Protein AF-X1S5M5-F1 (afdb_monomer_lite)

Secondary structure (DSSP, 8-state):
---HHHHHHHTT-SEEEE-TTSS-EEEE-SSHHHHHHHHHHHHHTSSS---------

Radius of gyration: 10.88 Å; chains: 1; bounding box: 25×22×28 Å

InterPro domains:
  IPR013750 GHMP kinase, C-terminal domain [PF08544] (2-46)
  IPR036554 GHMP kinase, C-terminal domain superfamily [G3DSA:3.30.70.890] (1-57)
  IPR036554 GHMP 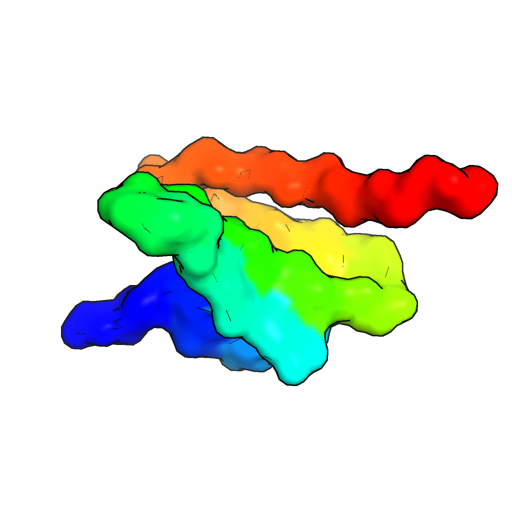kinase, C-terminal domain superfamily [SSF55060] (2-47)

Foldseek 3Di:
DCQVQNLLVVLAFPGKDDDDPDSDMDGHHPDPVSLVVSQVVVVVVVPDDDDDDDDPD

pLDDT: mean 91.2, std 9.66, range [46.72, 97.75]

Sequence (57 aa):
MRELKELLVAYGALGSLMSGSGPTVFGIFTNKKDALKAEERIKSEGKWSVFSAHSID

Organism: NCBI:txid412755

Structure (mmCIF, N/CA/C/O backbone):
data_AF-X1S5M5-F1
#
_entry.id   AF-X1S5M5-F1
#
loop_
_atom_site.group_PDB
_atom_site.id
_atom_site.type_symbol
_atom_site.label_atom_id
_atom_site.label_alt_id
_atom_site.label_comp_id
_atom_site.label_asym_id
_atom_site.label_entity_id
_atom_site.label_seq_id
_atom_site.pdbx_PDB_ins_code
_atom_site.Cartn_x
_atom_site.Cartn_y
_atom_site.Cartn_z
_atom_site.occupancy
_atom_site.B_iso_or_equiv
_atom_site.auth_seq_id
_atom_site.auth_comp_id
_atom_site.auth_asym_id
_atom_site.auth_atom_id
_atom_site.pdbx_PDB_model_num
ATOM 1 N N . MET A 1 1 ? -0.841 -13.973 12.475 1.00 46.72 1 MET A N 1
ATOM 2 C CA . MET A 1 1 ? -1.021 -12.572 12.036 1.00 46.72 1 MET A CA 1
ATOM 3 C C . MET A 1 1 ? -0.619 -12.529 10.578 1.00 46.72 1 MET A C 1
ATOM 5 O O . MET A 1 1 ? 0.506 -12.911 10.309 1.00 46.72 1 MET A O 1
ATOM 9 N N . ARG A 1 2 ? -1.517 -12.176 9.651 1.00 58.25 2 ARG A N 1
ATOM 10 C CA . ARG A 1 2 ? -1.119 -11.993 8.247 1.00 58.25 2 ARG A CA 1
ATOM 11 C C . ARG A 1 2 ? -0.292 -10.718 8.182 1.00 58.25 2 ARG A C 1
ATOM 13 O O . ARG A 1 2 ? -0.801 -9.659 8.552 1.00 58.25 2 ARG A O 1
ATOM 20 N N . GLU A 1 3 ? 0.987 -10.823 7.845 1.00 83.50 3 GLU A N 1
ATOM 21 C CA . GLU A 1 3 ? 1.854 -9.650 7.728 1.00 83.50 3 GLU A CA 1
ATOM 22 C C . GLU A 1 3 ? 1.333 -8.773 6.575 1.00 83.50 3 GLU A C 1
ATOM 24 O O . GLU A 1 3 ? 0.891 -9.302 5.558 1.00 83.50 3 GLU A O 1
ATOM 29 N N . LEU A 1 4 ? 1.377 -7.436 6.685 1.00 91.00 4 LEU A N 1
ATOM 30 C CA . LEU A 1 4 ? 0.935 -6.510 5.617 1.00 91.00 4 LEU A CA 1
ATOM 31 C C . LEU A 1 4 ? 1.567 -6.847 4.247 1.00 91.00 4 LEU A C 1
ATOM 33 O O . LEU A 1 4 ? 0.971 -6.608 3.199 1.00 91.00 4 LEU A O 1
ATOM 37 N N . LYS A 1 5 ? 2.741 -7.490 4.265 1.00 92.12 5 LYS A N 1
ATOM 38 C CA . LYS A 1 5 ? 3.381 -8.117 3.106 1.00 92.12 5 LYS A CA 1
ATOM 39 C C . LYS A 1 5 ? 2.475 -9.098 2.361 1.00 92.12 5 LYS A C 1
ATOM 41 O O . LYS A 1 5 ? 2.325 -8.979 1.146 1.00 92.12 5 LYS A O 1
ATOM 46 N N . GLU A 1 6 ? 1.895 -10.060 3.071 1.00 93.44 6 GLU A N 1
ATOM 47 C CA . GLU A 1 6 ? 1.018 -11.087 2.502 1.00 93.44 6 GLU A CA 1
ATOM 48 C C . GLU A 1 6 ? -0.256 -10.459 1.949 1.00 93.44 6 GLU A C 1
ATOM 50 O O . GLU A 1 6 ? -0.732 -10.854 0.890 1.00 93.44 6 GLU A O 1
ATOM 55 N N . LEU A 1 7 ? -0.780 -9.444 2.642 1.00 93.19 7 LEU A N 1
ATOM 56 C CA . LEU A 1 7 ? -1.967 -8.718 2.207 1.00 93.19 7 LEU A CA 1
ATOM 57 C C . LEU A 1 7 ? -1.724 -7.987 0.879 1.00 93.19 7 LEU A C 1
ATOM 59 O O . LEU A 1 7 ? -2.547 -8.071 -0.028 1.00 93.19 7 LEU A O 1
ATOM 63 N N . LEU A 1 8 ? -0.573 -7.323 0.734 1.00 95.75 8 LEU A N 1
ATOM 64 C CA . LEU A 1 8 ? -0.189 -6.655 -0.511 1.00 95.75 8 LEU A CA 1
ATOM 65 C C . LEU A 1 8 ? -0.081 -7.643 -1.679 1.00 95.75 8 LEU A C 1
ATOM 67 O O . LEU A 1 8 ? -0.609 -7.369 -2.755 1.00 95.75 8 LEU A O 1
ATOM 71 N N . VAL A 1 9 ? 0.543 -8.807 -1.464 1.00 95.69 9 VAL A N 1
ATOM 72 C CA . VAL A 1 9 ? 0.640 -9.862 -2.491 1.00 95.69 9 VAL A CA 1
ATOM 73 C C . VAL A 1 9 ? -0.741 -10.437 -2.818 1.00 95.69 9 VAL A C 1
ATOM 75 O O . VAL A 1 9 ? -1.083 -10.579 -3.990 1.00 95.69 9 VAL A O 1
ATOM 78 N N . ALA A 1 10 ? -1.586 -10.678 -1.811 1.00 95.19 10 ALA A N 1
ATOM 79 C CA . ALA A 1 10 ? -2.964 -11.132 -2.007 1.00 95.19 10 ALA A CA 1
ATOM 80 C C . ALA A 1 10 ? -3.827 -10.118 -2.782 1.00 95.19 10 ALA A C 1
ATOM 82 O O . ALA A 1 10 ? -4.780 -10.507 -3.457 1.00 95.19 10 ALA A O 1
ATOM 83 N N . TYR A 1 11 ? -3.487 -8.828 -2.719 1.00 94.75 11 TYR A N 1
ATOM 84 C CA . TYR A 1 11 ? -4.122 -7.765 -3.502 1.00 94.75 11 TYR A CA 1
ATOM 85 C C . TYR A 1 11 ? -3.443 -7.479 -4.848 1.00 94.75 11 TYR A C 1
ATOM 87 O O . TYR A 1 11 ? -3.840 -6.536 -5.531 1.00 94.75 11 TYR A O 1
ATOM 95 N N . GLY A 1 12 ? -2.493 -8.315 -5.276 1.00 95.81 12 GLY A N 1
ATOM 96 C CA . GLY A 1 12 ? -1.932 -8.282 -6.628 1.00 95.81 12 GLY A CA 1
ATOM 97 C C . GLY A 1 12 ? -0.569 -7.605 -6.749 1.00 95.81 12 GLY A C 1
ATOM 98 O O . GLY A 1 12 ? -0.144 -7.310 -7.866 1.00 95.81 12 GLY A O 1
ATOM 99 N N . ALA A 1 13 ? 0.131 -7.355 -5.638 1.00 97.25 13 ALA A N 1
ATOM 100 C CA . ALA A 1 13 ? 1.528 -6.948 -5.711 1.00 97.25 13 ALA A CA 1
ATOM 101 C C . ALA A 1 13 ? 2.381 -8.103 -6.269 1.00 97.25 13 ALA A C 1
ATOM 103 O O . ALA A 1 13 ? 2.235 -9.248 -5.845 1.00 97.25 13 ALA A O 1
ATOM 104 N N . LEU A 1 14 ? 3.319 -7.792 -7.167 1.00 96.94 14 LEU A N 1
ATOM 105 C CA . LEU A 1 14 ? 4.348 -8.725 -7.650 1.00 96.94 14 LEU A CA 1
ATOM 106 C C . LEU A 1 14 ? 5.218 -9.259 -6.510 1.00 96.94 14 LEU A C 1
ATOM 108 O O . LEU A 1 14 ? 5.726 -10.374 -6.556 1.00 96.94 14 LEU A O 1
ATOM 112 N N . GLY A 1 15 ? 5.404 -8.425 -5.497 1.00 95.44 15 GLY A N 1
ATOM 113 C CA . GLY A 1 15 ? 6.138 -8.734 -4.292 1.00 95.44 15 GLY A CA 1
ATOM 114 C C . GLY A 1 15 ? 5.964 -7.610 -3.288 1.00 95.44 15 GLY A C 1
ATOM 115 O O . GLY A 1 15 ? 5.527 -6.503 -3.626 1.00 95.44 15 GLY A O 1
ATOM 116 N N . SER A 1 16 ? 6.306 -7.906 -2.043 1.00 95.00 16 SER A N 1
ATOM 117 C CA . SER A 1 16 ? 6.257 -6.942 -0.958 1.00 95.00 16 SER A CA 1
ATOM 118 C C . SER A 1 16 ? 7.471 -7.074 -0.049 1.00 95.00 16 SER A C 1
ATOM 120 O O . SER A 1 16 ? 8.050 -8.150 0.107 1.00 95.00 16 SER A O 1
ATOM 122 N N . LEU A 1 17 ? 7.885 -5.954 0.540 1.00 92.19 17 LEU A N 1
ATOM 123 C CA . LEU A 1 17 ? 9.079 -5.884 1.374 1.00 92.19 17 LEU A CA 1
ATOM 124 C C . LEU A 1 17 ? 8.885 -4.879 2.506 1.00 92.19 17 LEU A C 1
ATOM 126 O O . LEU A 1 17 ? 8.306 -3.816 2.313 1.00 92.19 17 LEU A O 1
ATOM 130 N N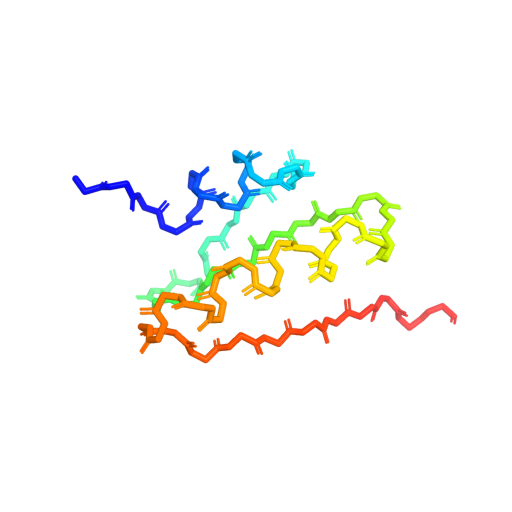 . MET A 1 18 ? 9.376 -5.227 3.693 1.00 91.62 18 MET A N 1
ATOM 131 C CA . MET A 1 18 ? 9.412 -4.318 4.835 1.00 91.62 18 MET A CA 1
ATOM 132 C C . MET A 1 18 ? 10.686 -3.483 4.772 1.00 91.62 18 MET A C 1
ATOM 134 O O . MET A 1 18 ? 11.761 -4.013 4.501 1.00 91.62 18 MET A O 1
ATOM 138 N N . SER A 1 19 ? 10.556 -2.184 5.010 1.00 84.06 19 SER A N 1
ATOM 139 C CA . SER A 1 19 ? 11.661 -1.237 4.963 1.00 84.06 19 SER A CA 1
ATOM 140 C C . SER A 1 19 ? 12.448 -1.238 6.272 1.00 84.06 19 SER A C 1
ATOM 142 O O . SER A 1 19 ? 11.994 -0.678 7.272 1.00 84.06 19 SER A O 1
ATOM 144 N N . GLY A 1 20 ? 13.653 -1.810 6.259 1.00 81.69 20 GLY A N 1
ATOM 145 C CA . GLY A 1 20 ? 14.543 -1.818 7.425 1.00 81.69 20 GLY A CA 1
ATOM 146 C C . GLY A 1 20 ? 13.923 -2.527 8.635 1.00 81.69 20 GLY A C 1
ATOM 147 O O . GLY A 1 20 ? 13.389 -3.624 8.500 1.00 81.69 20 GLY A O 1
ATOM 148 N N . SER A 1 21 ? 14.005 -1.902 9.816 1.00 79.12 21 SER A N 1
ATOM 149 C CA . SER A 1 21 ? 13.428 -2.402 11.078 1.00 79.12 21 SER A CA 1
ATOM 150 C C . SER A 1 21 ? 12.026 -1.859 11.394 1.00 79.12 21 SER A C 1
ATOM 152 O O . SER A 1 21 ? 11.445 -2.224 12.415 1.00 79.12 21 SER A O 1
ATOM 154 N N . GLY A 1 22 ? 11.499 -0.948 10.570 1.00 72.06 22 GLY A N 1
ATOM 155 C CA . GLY A 1 22 ? 10.230 -0.264 10.824 1.00 72.06 22 GLY A CA 1
ATOM 156 C C . GLY A 1 22 ? 8.999 -1.036 10.330 1.00 72.06 22 GLY A C 1
ATOM 157 O O . GLY A 1 22 ? 9.130 -2.003 9.584 1.00 72.06 22 GLY A O 1
ATOM 158 N N . PRO A 1 23 ? 7.776 -0.580 10.669 1.00 87.38 23 PRO A N 1
ATOM 159 C CA . PRO A 1 23 ? 6.528 -1.229 10.254 1.00 87.38 23 PRO A CA 1
ATOM 160 C C . PRO A 1 23 ? 6.141 -0.942 8.791 1.00 87.38 23 PRO A C 1
ATOM 162 O O . PRO A 1 23 ? 5.095 -1.398 8.329 1.00 87.38 23 PRO A O 1
ATOM 165 N N . THR A 1 24 ? 6.940 -0.154 8.064 1.00 92.25 24 THR A N 1
ATOM 166 C CA . THR A 1 24 ? 6.642 0.256 6.689 1.00 92.25 24 THR A CA 1
ATOM 167 C C . THR A 1 24 ? 6.825 -0.917 5.739 1.00 92.25 24 THR A C 1
ATOM 169 O O . THR A 1 24 ? 7.906 -1.501 5.675 1.00 92.25 24 THR A O 1
ATOM 172 N N . VAL A 1 25 ? 5.791 -1.232 4.962 1.00 94.56 25 VAL A N 1
ATOM 173 C CA . VAL A 1 25 ? 5.832 -2.274 3.934 1.00 94.56 25 VAL A CA 1
ATOM 174 C C . VAL A 1 25 ? 5.487 -1.670 2.582 1.00 94.56 25 VAL A C 1
ATOM 176 O O . VAL A 1 25 ? 4.501 -0.949 2.449 1.00 94.56 25 VAL A O 1
ATOM 179 N N . PHE A 1 26 ? 6.291 -1.995 1.578 1.00 94.81 26 PHE A N 1
ATOM 180 C CA . PHE A 1 26 ? 6.058 -1.646 0.186 1.00 94.81 26 PHE A CA 1
ATOM 181 C C . PHE A 1 26 ? 5.490 -2.841 -0.569 1.00 94.81 26 PHE A C 1
ATOM 183 O O . PHE A 1 26 ? 5.869 -3.980 -0.301 1.00 94.81 26 PHE A O 1
ATOM 190 N N . GLY A 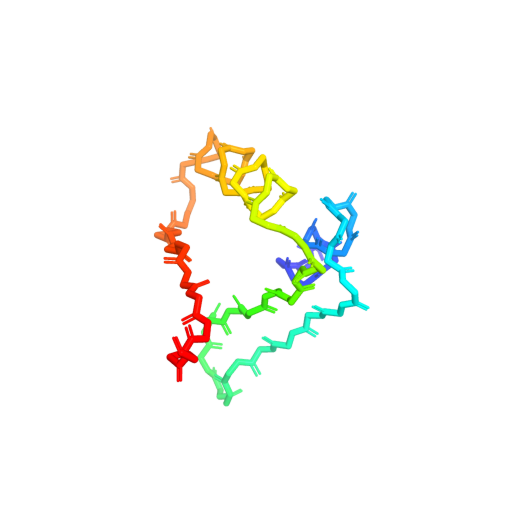1 27 ? 4.612 -2.573 -1.533 1.00 95.69 27 GLY A N 1
ATOM 191 C CA . GLY A 1 27 ? 4.160 -3.537 -2.531 1.00 95.69 27 GLY A CA 1
ATOM 192 C C . GLY A 1 27 ? 4.380 -2.959 -3.922 1.00 95.69 27 GLY A C 1
ATOM 193 O O . GLY A 1 27 ? 4.056 -1.796 -4.156 1.00 95.69 27 GLY A O 1
ATOM 194 N N . ILE A 1 28 ? 4.947 -3.753 -4.828 1.00 96.88 28 ILE A N 1
ATOM 195 C CA . ILE A 1 28 ? 5.195 -3.334 -6.213 1.00 96.88 28 ILE A CA 1
ATOM 196 C C . ILE A 1 28 ? 4.101 -3.893 -7.111 1.00 96.88 28 ILE A C 1
ATOM 198 O O . ILE A 1 28 ? 3.830 -5.089 -7.086 1.00 96.88 28 ILE A O 1
ATOM 202 N N . PHE A 1 29 ? 3.500 -3.038 -7.930 1.00 97.19 29 PHE A N 1
ATOM 203 C CA . PHE A 1 29 ? 2.432 -3.405 -8.856 1.00 97.19 29 PHE A CA 1
ATOM 204 C C . PHE A 1 29 ? 2.854 -3.087 -10.288 1.00 97.19 29 PHE A C 1
ATOM 206 O O . PHE A 1 29 ? 3.543 -2.100 -10.532 1.00 97.19 29 PHE A O 1
ATOM 213 N N . THR A 1 30 ? 2.407 -3.901 -11.244 1.00 95.62 30 THR A N 1
ATOM 214 C CA . THR A 1 30 ? 2.687 -3.691 -12.676 1.00 95.62 30 THR A CA 1
ATOM 215 C C . THR A 1 30 ? 1.924 -2.514 -13.267 1.00 95.62 30 THR A C 1
ATOM 217 O O . THR A 1 30 ? 2.316 -1.983 -14.301 1.00 95.62 30 THR A O 1
ATOM 220 N N . ASN A 1 31 ? 0.806 -2.125 -12.653 1.00 94.94 31 ASN A N 1
ATOM 221 C CA . ASN A 1 31 ? -0.049 -1.070 -13.167 1.00 94.94 31 ASN A CA 1
ATOM 222 C C . ASN A 1 31 ? -0.697 -0.256 -12.041 1.00 94.94 31 ASN A C 1
ATOM 224 O O . ASN A 1 31 ? -1.005 -0.759 -10.959 1.00 94.94 31 ASN A O 1
ATOM 228 N N . LYS A 1 32 ? -0.953 1.020 -12.344 1.00 95.56 32 LYS A N 1
ATOM 229 C CA . LYS A 1 32 ? -1.553 1.990 -11.418 1.00 95.56 32 LYS A CA 1
ATOM 230 C C . LYS A 1 32 ? 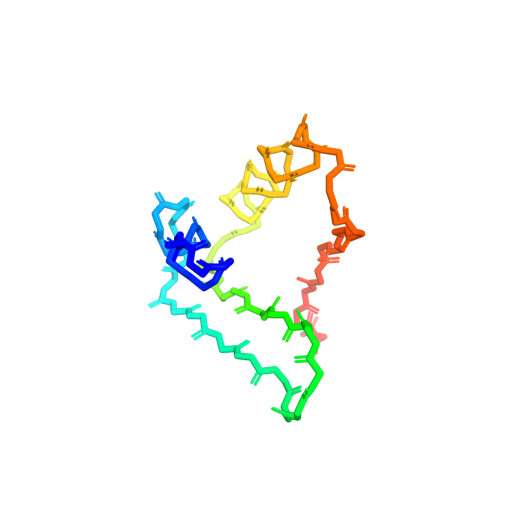-2.933 1.560 -10.916 1.00 95.56 32 LYS A C 1
ATOM 232 O O . LYS A 1 32 ? -3.263 1.809 -9.763 1.00 95.56 32 LYS A O 1
ATOM 237 N N . LYS A 1 33 ? -3.749 0.927 -11.766 1.00 96.75 33 LYS A N 1
ATOM 238 C CA . LYS A 1 33 ? -5.125 0.548 -11.415 1.00 96.75 33 LYS A CA 1
ATOM 239 C C . LYS A 1 33 ? -5.149 -0.464 -10.271 1.00 96.75 33 LYS A C 1
ATOM 241 O O . LYS A 1 33 ? -5.959 -0.320 -9.362 1.00 96.75 33 LYS A O 1
ATOM 246 N N . ASP A 1 34 ? -4.273 -1.461 -10.302 1.00 96.94 34 ASP A N 1
ATOM 247 C CA . ASP A 1 34 ? -4.224 -2.482 -9.256 1.00 96.94 34 ASP A CA 1
ATOM 248 C C . ASP A 1 34 ? -3.584 -1.954 -7.967 1.00 96.94 34 ASP A C 1
ATOM 250 O O . ASP A 1 34 ? -4.098 -2.245 -6.887 1.00 96.94 34 ASP A O 1
ATOM 254 N N . ALA A 1 35 ? -2.584 -1.069 -8.068 1.00 97.56 35 ALA A N 1
ATOM 255 C CA . ALA A 1 35 ? -2.040 -0.363 -6.906 1.00 97.56 35 ALA A CA 1
ATOM 256 C C . ALA A 1 35 ? -3.117 0.456 -6.165 1.00 97.56 35 ALA A C 1
ATOM 258 O O . ALA A 1 35 ? -3.240 0.355 -4.946 1.00 97.56 35 ALA A O 1
ATOM 259 N N . LEU A 1 36 ? -3.944 1.214 -6.898 1.00 97.75 36 LEU A N 1
ATOM 260 C CA . LEU A 1 36 ? -5.021 2.026 -6.313 1.0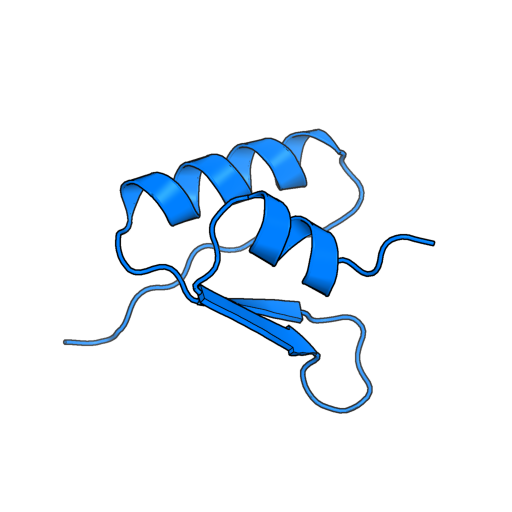0 97.75 36 LEU A CA 1
ATOM 261 C C . LEU A 1 36 ? -6.131 1.170 -5.680 1.00 97.75 36 LEU A C 1
ATOM 263 O O . LEU A 1 36 ? -6.647 1.517 -4.621 1.00 97.75 36 LEU A O 1
ATOM 267 N N . LYS A 1 37 ? -6.485 0.024 -6.279 1.00 97.50 37 LYS A N 1
ATOM 268 C CA . LYS A 1 37 ? -7.440 -0.916 -5.658 1.00 97.50 37 LYS A CA 1
ATOM 269 C C . LYS A 1 37 ? -6.900 -1.492 -4.350 1.00 97.50 37 LYS A C 1
ATOM 271 O O . LYS A 1 37 ? -7.661 -1.661 -3.399 1.00 97.50 37 LYS A O 1
ATOM 276 N N . ALA A 1 38 ? -5.615 -1.846 -4.311 1.00 96.94 38 ALA A N 1
ATOM 277 C CA . ALA A 1 38 ? -4.983 -2.343 -3.095 1.00 96.94 38 ALA A CA 1
ATOM 278 C C . ALA A 1 38 ? -4.956 -1.251 -2.016 1.00 96.94 38 ALA A C 1
ATOM 280 O O . ALA A 1 38 ? -5.297 -1.521 -0.866 1.00 96.94 38 ALA A O 1
ATOM 281 N N . GLU A 1 39 ? -4.635 -0.013 -2.396 1.00 97.12 39 GLU A N 1
ATOM 282 C CA . GLU A 1 39 ? -4.693 1.146 -1.507 1.00 97.12 39 GLU A CA 1
ATOM 283 C C . GLU A 1 39 ? -6.086 1.334 -0.897 1.00 97.12 39 GLU A C 1
ATOM 285 O O . GLU A 1 39 ? -6.194 1.443 0.322 1.00 97.12 39 GLU A O 1
ATOM 290 N N . GLU A 1 40 ? -7.148 1.327 -1.706 1.00 97.25 40 GLU A N 1
ATOM 291 C CA . GLU A 1 40 ? -8.527 1.489 -1.227 1.00 97.25 40 GLU A CA 1
ATOM 292 C C . GLU A 1 40 ? -8.905 0.398 -0.213 1.00 97.25 40 GLU A C 1
ATOM 294 O O . GLU A 1 40 ? -9.409 0.696 0.874 1.00 97.25 40 GLU A O 1
ATOM 299 N N . ARG A 1 41 ? -8.583 -0.866 -0.523 1.00 95.31 41 ARG A N 1
ATOM 300 C CA . ARG A 1 41 ? -8.841 -2.003 0.373 1.00 95.31 41 ARG A CA 1
ATOM 301 C C . ARG A 1 41 ? -8.099 -1.863 1.697 1.00 95.31 41 ARG A C 1
ATOM 303 O O . ARG A 1 41 ? -8.706 -2.046 2.747 1.00 95.31 41 ARG A O 1
ATOM 310 N N . ILE A 1 42 ? -6.817 -1.504 1.667 1.00 94.38 42 ILE A N 1
ATOM 311 C CA . ILE A 1 42 ? -6.001 -1.377 2.884 1.00 94.38 42 ILE A CA 1
ATOM 312 C C . ILE A 1 42 ? -6.439 -0.154 3.703 1.00 94.38 42 ILE A C 1
ATOM 314 O O . ILE A 1 42 ? -6.557 -0.251 4.925 1.00 94.38 42 ILE A O 1
ATOM 318 N N . LYS A 1 43 ? -6.750 0.977 3.054 1.00 95.50 43 LYS A N 1
ATOM 319 C CA . LYS A 1 43 ? -7.289 2.172 3.726 1.00 95.50 43 LYS A CA 1
ATOM 320 C C . LYS A 1 43 ? -8.608 1.879 4.437 1.00 95.50 43 LYS A C 1
ATOM 322 O O . LYS A 1 43 ? -8.806 2.373 5.544 1.00 95.50 43 LYS A O 1
ATOM 327 N N . SER A 1 44 ? -9.472 1.048 3.847 1.00 94.75 44 SER A N 1
ATOM 328 C CA . SER A 1 44 ? -10.755 0.669 4.455 1.00 94.75 44 SER A CA 1
ATOM 329 C C . SER A 1 44 ? -10.613 -0.082 5.785 1.00 94.75 44 SER A C 1
ATOM 331 O O . SER A 1 44 ? -11.536 -0.061 6.595 1.00 94.75 44 SER A O 1
ATOM 333 N N . GLU A 1 45 ? -9.450 -0.687 6.062 1.00 91.50 45 GLU A N 1
ATOM 334 C CA . GLU A 1 45 ? -9.191 -1.322 7.358 1.00 91.50 45 GLU A CA 1
ATOM 335 C C . GLU A 1 45 ? -8.910 -0.314 8.482 1.00 91.50 45 GLU A C 1
ATOM 337 O O . GLU A 1 45 ? -8.959 -0.692 9.652 1.00 91.50 45 GLU A O 1
ATOM 342 N N . GLY A 1 46 ? -8.584 0.944 8.159 1.00 92.31 46 GLY A N 1
ATOM 343 C CA . GLY A 1 46 ? -8.372 2.020 9.136 1.00 92.31 46 GLY A CA 1
ATOM 344 C C . GLY A 1 46 ? -7.153 1.855 10.056 1.00 92.31 46 GLY A C 1
ATOM 345 O O . GLY A 1 46 ? -7.026 2.588 11.031 1.00 92.31 46 GLY A O 1
ATOM 346 N N . LYS A 1 47 ? -6.257 0.898 9.776 1.00 92.12 47 LYS A N 1
ATOM 347 C CA . LYS A 1 47 ? -5.101 0.562 10.635 1.00 92.12 47 LYS A CA 1
ATOM 348 C C . LYS A 1 47 ? -3.785 1.210 10.212 1.00 92.12 47 LYS A C 1
ATOM 350 O O . LYS A 1 47 ? -2.867 1.292 11.024 1.00 92.12 47 LYS A O 1
ATOM 355 N N . TRP A 1 48 ? -3.665 1.617 8.949 1.00 91.94 48 TRP A N 1
ATOM 356 C CA . TRP A 1 48 ? -2.401 2.064 8.365 1.00 91.94 48 TRP A CA 1
ATOM 357 C C . TRP A 1 48 ? -2.564 3.372 7.605 1.00 91.94 48 TRP A C 1
ATOM 359 O O . TRP A 1 48 ? -3.567 3.595 6.927 1.00 91.94 48 TRP A O 1
ATOM 369 N N . SER A 1 49 ? -1.522 4.195 7.647 1.00 94.06 49 SER A N 1
ATOM 370 C CA . SER A 1 49 ? -1.330 5.258 6.667 1.00 94.06 49 SER A CA 1
ATOM 371 C C . SER A 1 49 ? -0.861 4.631 5.355 1.00 94.06 49 SER A C 1
ATOM 373 O O . SER A 1 49 ? 0.164 3.949 5.330 1.00 94.06 49 SER A O 1
ATOM 375 N N . VAL A 1 50 ? -1.611 4.843 4.275 1.00 95.69 50 VAL A N 1
ATOM 376 C CA . VAL A 1 50 ? -1.343 4.235 2.963 1.00 95.69 50 VAL A CA 1
ATOM 377 C C . VAL A 1 50 ? -1.094 5.326 1.930 1.00 95.69 50 VAL A C 1
ATOM 379 O O . VAL A 1 50 ? -1.868 6.282 1.840 1.00 95.69 50 VAL A O 1
ATOM 382 N N . PHE A 1 51 ? -0.037 5.151 1.140 1.00 95.44 51 PHE A N 1
ATOM 383 C CA . PHE A 1 51 ? 0.401 6.101 0.124 1.00 95.44 51 PHE A CA 1
ATOM 384 C C . PHE A 1 51 ? 0.657 5.370 -1.195 1.00 95.44 51 PHE A C 1
ATOM 386 O O . PHE A 1 51 ? 1.431 4.412 -1.228 1.00 95.44 51 PHE A O 1
ATOM 393 N N . SER A 1 52 ? 0.045 5.832 -2.284 1.00 95.38 52 SER A N 1
ATOM 394 C CA . SER A 1 52 ? 0.435 5.429 -3.636 1.00 95.38 52 SER A CA 1
ATOM 395 C C . SER A 1 52 ? 1.635 6.248 -4.110 1.00 95.38 52 SER A C 1
ATOM 397 O O . SER A 1 52 ? 1.599 7.478 -4.044 1.00 95.38 52 SER A O 1
ATOM 399 N N . ALA A 1 53 ? 2.650 5.584 -4.653 1.00 93.81 53 ALA A N 1
ATOM 400 C CA . ALA A 1 53 ? 3.781 6.215 -5.327 1.00 93.81 53 ALA A CA 1
ATOM 401 C C . ALA A 1 53 ? 3.942 5.628 -6.736 1.00 93.81 53 ALA A C 1
ATOM 403 O O . ALA A 1 53 ? 3.502 4.508 -7.003 1.00 93.81 53 ALA A O 1
ATOM 404 N N . HIS A 1 54 ? 4.569 6.382 -7.635 1.00 92.38 54 HIS A N 1
ATOM 405 C CA . HIS A 1 54 ? 4.946 5.917 -8.968 1.00 92.38 54 HIS A CA 1
ATOM 406 C C . HIS A 1 54 ? 6.408 6.269 -9.249 1.00 92.38 54 HIS A C 1
ATOM 408 O O . HIS A 1 54 ? 6.950 7.190 -8.638 1.00 92.38 54 HIS A O 1
ATOM 414 N N . SER A 1 55 ? 7.029 5.521 -10.164 1.00 87.94 55 SER A N 1
ATOM 415 C CA . SER A 1 55 ? 8.362 5.834 -10.688 1.00 87.94 55 SER A CA 1
ATOM 416 C C . SER A 1 55 ? 8.394 7.254 -11.257 1.00 87.94 55 SER A C 1
ATOM 418 O O . SER A 1 55 ? 7.393 7.726 -11.808 1.00 87.94 55 SER A O 1
ATOM 420 N N . ILE A 1 56 ? 9.531 7.928 -11.098 1.00 88.06 56 ILE A N 1
ATOM 421 C CA . ILE A 1 56 ? 9.830 9.192 -11.770 1.00 88.06 56 ILE A CA 1
ATOM 422 C C . ILE A 1 56 ? 10.439 8.807 -13.122 1.00 88.06 56 ILE A C 1
ATOM 424 O O . ILE A 1 56 ? 11.653 8.860 -13.286 1.00 88.06 56 ILE A O 1
ATOM 428 N N . ASP A 1 57 ? 9.607 8.319 -14.036 1.00 64.50 57 ASP A N 1
ATOM 429 C CA . ASP A 1 57 ? 9.952 8.272 -15.459 1.00 64.50 57 ASP A CA 1
ATOM 430 C C . ASP A 1 57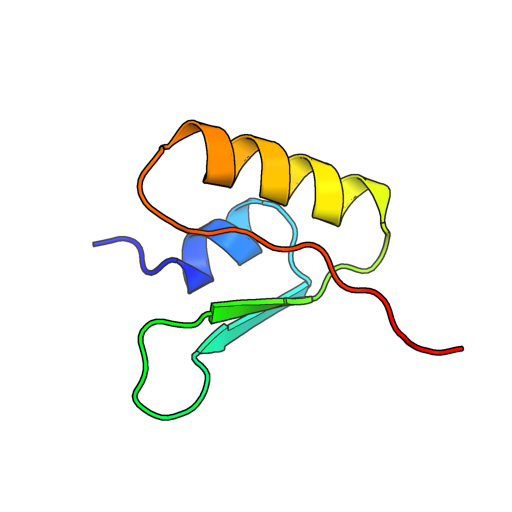 ? 9.420 9.538 -16.140 1.00 64.50 57 ASP A C 1
ATOM 432 O O . ASP A 1 57 ? 8.282 9.953 -15.798 1.00 64.50 57 ASP A O 1
#